Protein AF-G6Y883-F1 (afdb_monomer_lite)

Radius of gyration: 18.24 Å; chains: 1; bounding box: 50×23×46 Å

Organism: NCBI:txid1082933

Sequence (77 aa):
MISREGLIARQEDANVRLHEDTQSVPEHPDEVRATDNDKCVNLSEEIIADNLRMIAKLRGVIARVEDDDQAALRRRQ

pLDDT: mean 79.9, std 6.8, range [61.31, 89.06]

Structure (mmCIF, N/CA/C/O backbone):
data_AF-G6Y883-F1
#
_entry.id   AF-G6Y883-F1
#
loop_
_atom_site.group_PDB
_atom_site.id
_atom_site.type_symbol
_atom_site.label_atom_id
_atom_site.label_alt_id
_atom_site.label_comp_id
_atom_site.label_asym_id
_atom_site.label_entity_id
_atom_site.label_seq_id
_atom_site.pdbx_PDB_ins_code
_atom_site.Cartn_x
_atom_site.Cartn_y
_atom_site.Cartn_z
_atom_site.occupancy
_atom_site.B_iso_or_equiv
_atom_site.auth_seq_id
_atom_site.auth_comp_id
_atom_site.auth_asym_id
_atom_site.auth_atom_id
_atom_site.pdbx_PDB_model_num
ATOM 1 N N . MET A 1 1 ? 6.306 16.289 -15.949 1.00 70.19 1 MET A N 1
ATOM 2 C CA . MET A 1 1 ? 6.120 14.841 -16.179 1.00 70.19 1 MET A CA 1
ATOM 3 C C . MET A 1 1 ? 6.987 14.123 -15.156 1.00 70.19 1 MET A C 1
ATOM 5 O O . MET A 1 1 ? 8.159 14.460 -15.071 1.00 70.19 1 MET A O 1
ATOM 9 N N . ILE A 1 2 ? 6.419 13.270 -14.304 1.00 78.50 2 ILE A N 1
ATOM 10 C CA . ILE A 1 2 ? 7.199 12.497 -13.321 1.00 78.50 2 ILE A CA 1
ATOM 11 C C . ILE A 1 2 ? 7.861 11.334 -14.067 1.00 78.50 2 ILE A C 1
ATOM 13 O O . ILE A 1 2 ? 7.208 10.722 -14.912 1.00 78.50 2 ILE A O 1
ATOM 17 N N 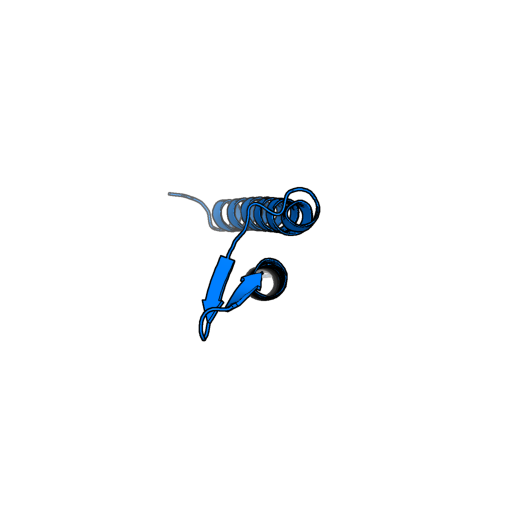. SER A 1 3 ? 9.147 11.072 -13.809 1.00 88.25 3 SER A N 1
ATOM 18 C CA . SER A 1 3 ? 9.816 9.902 -14.383 1.00 88.25 3 SER A CA 1
ATOM 19 C C . SER A 1 3 ? 9.289 8.626 -13.733 1.00 88.25 3 SER A C 1
ATOM 21 O O . SER A 1 3 ? 8.754 8.651 -12.624 1.00 88.25 3 SER A O 1
ATOM 23 N N . ARG A 1 4 ? 9.442 7.495 -14.416 1.00 81.12 4 ARG A N 1
ATOM 24 C CA . ARG A 1 4 ? 9.013 6.197 -13.893 1.00 81.12 4 ARG A CA 1
ATOM 25 C C . ARG A 1 4 ? 9.714 5.864 -12.571 1.00 81.12 4 ARG A C 1
ATOM 27 O O . ARG A 1 4 ? 9.056 5.435 -11.632 1.00 81.12 4 ARG A O 1
ATOM 34 N N . GLU A 1 5 ? 11.007 6.155 -12.469 1.00 83.00 5 GLU A N 1
ATOM 35 C CA . GLU A 1 5 ? 11.813 5.997 -11.251 1.00 83.00 5 GLU A CA 1
ATOM 36 C C . GLU A 1 5 ? 11.294 6.908 -10.132 1.00 83.00 5 GLU A C 1
ATOM 38 O O . GLU A 1 5 ? 11.171 6.491 -8.984 1.00 83.00 5 GLU A O 1
ATOM 43 N N . GLY A 1 6 ? 10.902 8.141 -10.475 1.00 83.62 6 GLY A N 1
ATOM 44 C CA . GLY A 1 6 ? 10.281 9.066 -9.531 1.00 83.62 6 GLY A CA 1
ATOM 45 C C . GLY A 1 6 ? 8.906 8.603 -9.040 1.00 83.62 6 GLY A C 1
ATOM 46 O O . GLY A 1 6 ? 8.507 8.959 -7.933 1.00 83.62 6 GLY A O 1
ATOM 47 N N . LEU A 1 7 ? 8.178 7.812 -9.834 1.00 83.81 7 LEU A N 1
ATOM 48 C CA . LEU A 1 7 ? 6.917 7.197 -9.419 1.00 83.81 7 LEU A CA 1
ATOM 49 C C . LEU A 1 7 ? 7.157 5.998 -8.489 1.00 83.81 7 LEU A C 1
ATOM 51 O O . LEU A 1 7 ? 6.462 5.885 -7.483 1.00 83.81 7 LEU A O 1
ATOM 55 N N . ILE A 1 8 ? 8.156 5.160 -8.787 1.00 85.75 8 ILE A N 1
ATOM 56 C CA . ILE A 1 8 ? 8.561 4.030 -7.934 1.00 85.75 8 ILE A CA 1
ATOM 57 C C . ILE A 1 8 ? 8.997 4.535 -6.561 1.00 85.75 8 ILE A C 1
ATOM 59 O O . ILE A 1 8 ? 8.387 4.155 -5.567 1.00 85.75 8 ILE A O 1
ATOM 63 N N . ALA A 1 9 ? 9.942 5.476 -6.507 1.00 83.88 9 ALA A N 1
ATOM 64 C CA . ALA A 1 9 ? 10.454 6.006 -5.244 1.00 83.88 9 ALA A CA 1
ATOM 65 C C . ALA A 1 9 ? 9.345 6.629 -4.373 1.00 83.88 9 ALA A C 1
ATOM 67 O O . ALA A 1 9 ? 9.318 6.454 -3.157 1.00 83.88 9 ALA A O 1
ATOM 68 N N . ARG A 1 10 ? 8.378 7.325 -4.991 1.00 84.00 10 ARG A N 1
ATOM 69 C CA . ARG A 1 10 ? 7.206 7.852 -4.270 1.00 84.00 10 ARG A CA 1
ATOM 70 C C . ARG A 1 10 ? 6.300 6.749 -3.735 1.00 84.00 10 ARG A C 1
ATOM 72 O O . ARG A 1 10 ? 5.762 6.894 -2.642 1.00 84.00 10 ARG A O 1
ATOM 79 N N . GLN A 1 11 ? 6.097 5.682 -4.502 1.00 83.44 11 GLN A N 1
ATOM 80 C CA . GLN A 1 11 ? 5.269 4.561 -4.070 1.00 83.44 11 GLN A CA 1
ATOM 81 C C . GLN A 1 11 ? 5.945 3.759 -2.951 1.00 83.44 11 GLN A C 1
ATOM 83 O O . GLN A 1 11 ? 5.259 3.270 -2.056 1.00 83.44 11 GLN A O 1
ATOM 88 N N . GLU A 1 12 ? 7.272 3.640 -2.971 1.00 85.31 12 GLU A N 1
ATOM 89 C CA . GLU A 1 12 ? 8.045 3.031 -1.888 1.00 85.31 12 GLU A CA 1
ATOM 90 C C . GLU A 1 12 ? 7.941 3.839 -0.594 1.00 85.31 12 GLU A C 1
ATOM 92 O O . GLU A 1 12 ? 7.602 3.263 0.438 1.00 85.31 12 GLU A O 1
ATOM 97 N N . ASP A 1 13 ? 8.127 5.162 -0.659 1.00 86.50 13 ASP A N 1
ATOM 98 C CA . ASP A 1 13 ? 7.963 6.055 0.497 1.00 86.50 13 ASP A CA 1
ATOM 99 C C . ASP A 1 13 ? 6.538 5.969 1.071 1.00 86.50 13 ASP A C 1
ATOM 101 O O . ASP A 1 13 ? 6.349 5.806 2.276 1.00 86.50 13 ASP A O 1
ATOM 105 N N . ALA A 1 14 ? 5.519 5.972 0.204 1.00 79.69 14 ALA A N 1
ATOM 106 C CA . ALA A 1 14 ? 4.130 5.794 0.621 1.00 79.69 14 ALA A CA 1
ATOM 107 C C . ALA A 1 14 ? 3.881 4.424 1.280 1.00 79.69 14 ALA A C 1
ATOM 109 O O . ALA A 1 14 ? 3.161 4.348 2.272 1.00 79.69 14 ALA A O 1
ATOM 110 N N . ASN A 1 15 ? 4.489 3.347 0.767 1.00 81.31 15 ASN A N 1
ATOM 111 C CA . ASN A 1 15 ? 4.378 2.010 1.357 1.00 81.31 15 ASN A CA 1
ATOM 112 C C . ASN A 1 15 ? 5.054 1.920 2.732 1.00 81.31 15 ASN A C 1
ATOM 114 O O . ASN A 1 15 ? 4.570 1.176 3.582 1.00 81.31 15 ASN A O 1
ATOM 118 N N . VAL A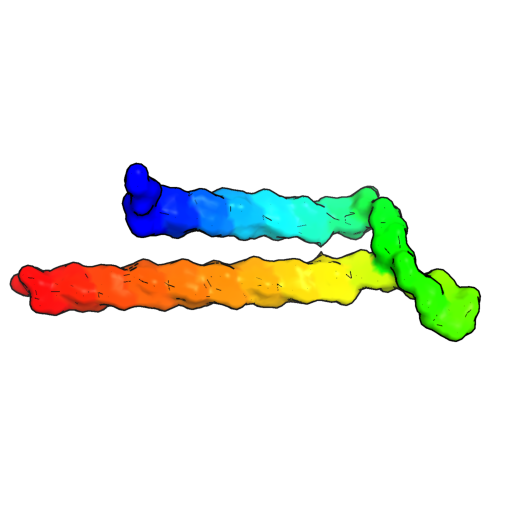 1 16 ? 6.175 2.620 2.943 1.00 85.19 16 VAL A N 1
ATOM 119 C CA . VAL A 1 16 ? 6.844 2.695 4.253 1.00 85.19 16 VAL A CA 1
ATOM 120 C C . VAL A 1 16 ? 5.943 3.410 5.251 1.00 85.19 16 VAL A C 1
ATOM 122 O O . VAL A 1 16 ? 5.613 2.818 6.275 1.00 85.19 16 VAL A O 1
ATOM 125 N N . ARG A 1 17 ? 5.444 4.603 4.907 1.00 81.12 17 ARG A N 1
ATOM 126 C CA . ARG A 1 17 ? 4.541 5.362 5.786 1.00 81.12 17 ARG A CA 1
ATOM 127 C C . ARG A 1 17 ? 3.283 4.576 6.139 1.00 81.12 17 ARG A C 1
ATOM 129 O O . ARG A 1 17 ? 2.962 4.443 7.308 1.00 81.12 17 ARG A O 1
ATOM 136 N N . LEU A 1 18 ? 2.621 3.966 5.148 1.00 80.06 18 LEU A N 1
ATOM 137 C CA . LEU A 1 18 ? 1.442 3.131 5.409 1.00 80.06 18 LEU A CA 1
ATOM 138 C C . LEU A 1 18 ? 1.752 1.951 6.337 1.00 80.06 18 LEU A C 1
ATOM 140 O O . LEU A 1 18 ? 0.883 1.527 7.097 1.00 80.06 18 LEU A O 1
ATOM 144 N N . HIS A 1 19 ? 2.954 1.380 6.245 1.00 80.94 19 HIS A N 1
ATOM 145 C CA . HIS A 1 19 ? 3.362 0.281 7.110 1.00 80.94 19 HIS A CA 1
ATOM 146 C C . HIS A 1 19 ? 3.557 0.747 8.552 1.00 80.94 19 HIS A C 1
ATOM 148 O O . HIS A 1 19 ? 3.042 0.098 9.459 1.00 80.94 19 HIS A O 1
ATOM 154 N N . GLU A 1 20 ? 4.251 1.867 8.746 1.00 82.12 20 GLU A N 1
ATOM 155 C CA . GLU A 1 20 ? 4.478 2.488 10.055 1.00 82.12 20 GLU A CA 1
ATOM 156 C C . GLU A 1 20 ? 3.152 2.907 10.701 1.00 82.12 20 GLU A C 1
ATOM 158 O O . GLU A 1 20 ? 2.865 2.504 11.828 1.00 82.12 20 GLU A O 1
ATOM 163 N N . ASP A 1 21 ? 2.288 3.596 9.949 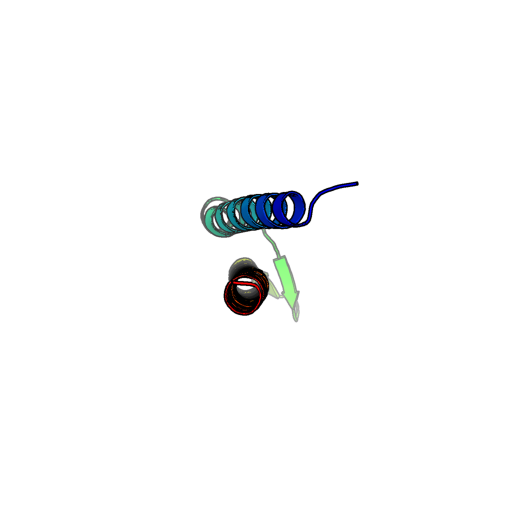1.00 77.31 21 ASP A N 1
ATOM 164 C CA . ASP A 1 21 ? 0.949 3.983 10.396 1.00 77.31 21 ASP A CA 1
ATOM 165 C C . ASP A 1 21 ? 0.152 2.746 10.836 1.00 77.31 21 ASP A C 1
ATOM 167 O O . ASP A 1 21 ? -0.380 2.705 11.944 1.00 77.31 21 ASP A O 1
ATOM 171 N N . THR A 1 22 ? 0.147 1.686 10.018 1.00 79.44 22 THR A N 1
ATOM 172 C CA . THR A 1 22 ? -0.531 0.416 10.329 1.00 79.44 22 THR A CA 1
ATOM 173 C C . THR A 1 22 ? 0.031 -0.263 11.586 1.00 79.44 22 THR A C 1
ATOM 175 O O . THR A 1 22 ? -0.734 -0.831 12.364 1.00 79.44 22 THR A O 1
ATOM 178 N N . GLN A 1 23 ? 1.348 -0.216 11.806 1.00 78.75 23 GLN A N 1
ATOM 179 C CA . GLN A 1 23 ? 1.991 -0.799 12.989 1.00 78.75 23 GLN A CA 1
ATOM 180 C C . GLN A 1 23 ? 1.747 0.000 14.272 1.00 78.75 23 GLN A C 1
ATOM 182 O O . GLN A 1 23 ? 1.837 -0.585 15.347 1.00 78.75 23 GLN A O 1
ATOM 187 N N . SER A 1 24 ? 1.413 1.290 14.170 1.00 74.56 24 SER A N 1
ATOM 188 C CA . SER A 1 24 ? 1.094 2.141 15.324 1.00 74.56 24 SER A CA 1
ATOM 189 C C . SER A 1 24 ? -0.358 2.017 15.815 1.00 74.56 24 SER A C 1
ATOM 191 O O . SER A 1 24 ? -0.651 2.343 16.964 1.00 74.56 24 SER A O 1
ATOM 193 N N . VAL A 1 25 ? -1.276 1.484 14.994 1.00 74.38 25 VAL A N 1
ATOM 194 C CA . VAL A 1 25 ? -2.701 1.298 15.356 1.00 74.38 25 VAL A CA 1
ATOM 195 C C . VAL A 1 25 ? -2.916 0.464 16.635 1.00 74.38 25 VAL A C 1
ATOM 197 O O . VAL A 1 25 ? -3.801 0.807 17.416 1.00 74.38 25 VAL A O 1
ATOM 200 N N . PRO A 1 26 ? -2.151 -0.608 16.919 1.00 72.56 26 PRO A N 1
ATOM 201 C CA . PRO A 1 26 ? -2.232 -1.309 18.203 1.00 72.56 26 PRO A CA 1
ATOM 202 C C . PRO A 1 26 ? -1.841 -0.450 19.417 1.00 72.56 26 PRO A C 1
ATOM 204 O O . PRO A 1 26 ? -2.335 -0.702 20.514 1.00 72.56 26 PRO A O 1
ATOM 207 N N . GLU A 1 27 ? -0.956 0.538 19.242 1.00 71.19 27 GLU A N 1
ATOM 208 C CA . GLU A 1 27 ? -0.475 1.430 20.311 1.00 71.19 27 GLU A CA 1
ATOM 209 C C . GLU A 1 27 ? -1.460 2.575 20.583 1.00 71.19 27 GLU A C 1
ATOM 211 O O . GLU A 1 27 ? -1.633 3.006 21.726 1.00 71.19 27 GLU A O 1
ATOM 216 N N . HIS A 1 28 ? -2.164 3.013 19.539 1.00 67.56 28 HIS A N 1
ATOM 217 C CA . HIS A 1 28 ? -3.229 4.006 19.595 1.00 67.56 28 HIS A CA 1
ATOM 218 C C . HIS A 1 28 ? -4.475 3.465 18.887 1.00 67.56 28 HIS A C 1
ATOM 220 O O . HIS A 1 28 ? -4.749 3.852 17.748 1.00 67.56 28 HIS A O 1
ATOM 226 N N . PRO A 1 29 ? -5.229 2.547 19.525 1.00 62.06 29 PRO A N 1
ATOM 227 C CA . PRO A 1 29 ? -6.432 1.985 18.939 1.00 62.06 29 PRO A CA 1
ATOM 228 C C . PRO A 1 29 ? -7.540 3.037 18.999 1.00 62.06 29 PRO A C 1
ATOM 230 O O . PRO A 1 29 ? -8.449 2.947 19.825 1.00 62.06 29 PRO A O 1
ATOM 233 N N . ASP A 1 30 ? -7.466 4.038 18.122 1.00 61.31 30 ASP A N 1
ATOM 234 C CA . ASP A 1 30 ? -8.569 4.939 17.811 1.00 61.31 30 ASP A CA 1
ATOM 235 C C . ASP A 1 30 ? -9.638 4.118 17.079 1.00 61.31 30 ASP A C 1
ATOM 237 O O . ASP A 1 30 ? -9.745 4.082 15.859 1.00 61.31 30 ASP A O 1
ATOM 241 N N . GLU A 1 31 ? -10.341 3.335 17.892 1.00 62.59 31 GLU A N 1
ATOM 242 C CA . GLU A 1 31 ? -11.657 2.740 17.744 1.00 62.59 31 GLU A CA 1
ATOM 243 C C . GLU A 1 31 ? -12.217 2.684 16.315 1.00 62.59 31 GLU A C 1
ATOM 245 O O . GLU A 1 31 ? -13.265 3.266 16.026 1.00 62.59 31 GLU A O 1
ATOM 250 N N . VAL A 1 32 ? -11.600 1.889 15.431 1.00 65.31 32 VAL A N 1
ATOM 251 C CA . VAL A 1 32 ? -12.297 1.450 14.218 1.00 65.31 32 VAL A CA 1
ATOM 252 C C . VAL A 1 32 ? -13.314 0.396 14.632 1.00 65.31 32 VAL A C 1
ATOM 254 O O . VAL A 1 32 ? -13.054 -0.807 14.658 1.00 65.31 32 VAL A O 1
ATOM 257 N N . ARG A 1 33 ? -14.468 0.889 15.073 1.00 65.94 33 ARG A N 1
ATOM 258 C CA . ARG A 1 33 ? -15.567 0.096 15.606 1.00 65.94 33 ARG A CA 1
ATOM 259 C C . ARG A 1 33 ? -16.643 -0.060 14.550 1.00 65.94 33 ARG A C 1
ATOM 261 O O . ARG A 1 33 ? -17.078 0.919 13.948 1.00 65.94 33 ARG A O 1
ATOM 268 N N . ALA A 1 34 ? -17.106 -1.288 14.377 1.00 66.81 34 ALA A N 1
ATOM 269 C CA . ALA A 1 34 ? -18.352 -1.565 13.684 1.00 66.81 34 ALA A CA 1
ATOM 270 C C . ALA A 1 34 ? -19.382 -2.117 14.665 1.00 66.81 34 ALA A C 1
ATOM 272 O O . ALA A 1 34 ? -19.041 -2.718 15.687 1.00 66.81 34 ALA A O 1
ATOM 273 N N . THR A 1 35 ? -20.650 -1.912 14.331 1.00 71.81 35 THR A N 1
ATOM 274 C CA . THR A 1 35 ? -21.770 -2.524 15.039 1.00 71.81 35 THR A CA 1
ATOM 275 C C . THR A 1 35 ? -22.244 -3.726 14.235 1.00 71.81 35 THR A C 1
ATOM 277 O O . THR A 1 35 ? -22.698 -3.564 13.104 1.00 71.81 35 THR A O 1
ATOM 280 N N . ASP A 1 36 ? -22.155 -4.919 14.818 1.00 75.44 36 ASP A N 1
ATOM 281 C CA . ASP A 1 36 ? -22.750 -6.142 14.274 1.00 75.44 36 ASP A CA 1
ATOM 282 C C . ASP A 1 36 ? -23.658 -6.768 15.336 1.00 75.44 36 ASP A C 1
ATOM 284 O O . ASP A 1 36 ? -23.205 -7.094 16.433 1.00 75.44 36 ASP A O 1
ATOM 288 N N . ASN A 1 37 ? -24.954 -6.900 15.035 1.00 78.50 37 ASN A N 1
ATOM 289 C CA . ASN A 1 37 ? -25.970 -7.446 15.946 1.00 78.50 37 ASN A CA 1
ATOM 290 C C . ASN A 1 37 ? -25.902 -6.860 17.375 1.00 78.50 37 ASN A C 1
ATOM 292 O O . ASN A 1 37 ? -25.796 -7.599 18.356 1.00 78.50 37 ASN A O 1
ATOM 296 N N . ASP A 1 38 ? -25.909 -5.526 17.481 1.00 77.94 38 ASP A N 1
ATOM 297 C CA . ASP A 1 38 ? -25.797 -4.753 18.734 1.00 77.94 38 ASP A CA 1
ATOM 298 C C . ASP A 1 38 ? -24.501 -4.977 19.539 1.00 77.94 38 ASP A C 1
ATOM 300 O O . ASP A 1 38 ? -24.376 -4.520 20.678 1.00 77.94 38 ASP A O 1
ATOM 304 N N . LYS A 1 39 ? -23.496 -5.637 18.951 1.00 73.88 39 LYS A N 1
ATOM 305 C CA . LYS A 1 39 ? -22.158 -5.771 19.530 1.00 73.88 39 LYS A CA 1
ATOM 306 C C . LYS A 1 39 ? -21.189 -4.814 18.857 1.00 73.88 39 LYS A C 1
ATOM 308 O O . LYS A 1 39 ? -21.143 -4.697 17.636 1.00 73.88 39 LYS A O 1
ATOM 313 N N . CYS A 1 40 ? -20.386 -4.157 19.685 1.00 71.44 40 CYS A N 1
ATOM 314 C CA . CYS A 1 40 ? -19.241 -3.382 19.238 1.00 71.44 40 CYS A CA 1
ATOM 315 C C . CYS A 1 40 ? -18.093 -4.342 18.902 1.00 71.44 40 CYS A C 1
ATOM 317 O O . CYS A 1 40 ? -17.614 -5.059 19.784 1.00 71.44 40 CYS A O 1
ATOM 319 N N . VAL A 1 41 ? -17.672 -4.366 17.638 1.00 75.00 41 VAL A N 1
ATOM 320 C CA . VAL A 1 41 ? -16.537 -5.163 17.160 1.00 75.00 41 VAL A CA 1
ATOM 321 C C . VAL A 1 41 ? -15.377 -4.224 16.861 1.00 75.00 41 VAL A C 1
ATOM 323 O O . VAL A 1 41 ? -15.539 -3.235 16.147 1.00 75.00 41 VAL A O 1
ATOM 326 N N . ASN A 1 42 ? -14.205 -4.531 17.416 1.00 74.69 42 ASN A N 1
ATOM 327 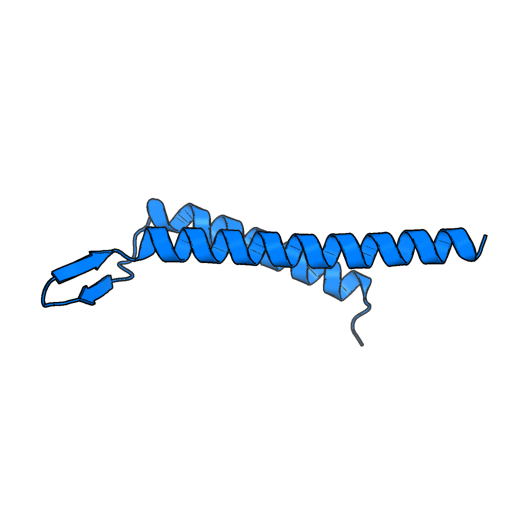C CA . ASN A 1 42 ? -12.965 -3.850 17.073 1.00 74.69 42 ASN A CA 1
ATOM 328 C C . ASN A 1 42 ? -12.429 -4.427 15.755 1.00 74.69 42 ASN A C 1
ATOM 330 O O . ASN A 1 42 ? -12.033 -5.589 15.715 1.00 74.69 42 ASN A O 1
ATOM 334 N N . LEU A 1 43 ? -12.424 -3.621 14.693 1.00 74.62 43 LEU A N 1
ATOM 335 C CA . LEU A 1 43 ? -11.952 -4.018 13.365 1.00 74.62 43 LEU A CA 1
ATOM 336 C C . LEU A 1 43 ? -10.471 -3.703 13.131 1.00 74.62 43 LEU A C 1
ATOM 338 O O . LEU A 1 43 ? -9.965 -3.957 12.037 1.00 74.62 43 LEU A O 1
ATOM 342 N N . SER A 1 44 ? -9.761 -3.156 14.124 1.00 76.94 44 SER A N 1
ATOM 343 C CA . SER A 1 44 ? -8.365 -2.749 13.954 1.00 76.94 44 SER A CA 1
ATOM 344 C C . SER A 1 44 ? -7.488 -3.901 13.466 1.00 76.94 44 SER A C 1
ATOM 346 O O . SER A 1 44 ? -6.697 -3.704 12.553 1.00 76.94 44 SER A O 1
ATOM 348 N N . GLU A 1 45 ? -7.663 -5.119 13.986 1.00 76.38 45 GLU A N 1
ATOM 349 C CA . GLU A 1 45 ? -6.871 -6.281 13.554 1.00 76.38 45 GLU A CA 1
ATOM 350 C C . GLU A 1 45 ? -7.127 -6.671 12.089 1.00 76.38 45 GLU A C 1
ATOM 352 O O . GLU A 1 45 ? -6.180 -6.933 11.344 1.00 76.38 45 GLU A O 1
ATOM 357 N N . GLU A 1 46 ? -8.388 -6.672 11.647 1.00 79.38 46 GLU A N 1
ATOM 358 C CA . GLU A 1 46 ? -8.747 -7.009 10.264 1.00 79.38 46 GLU A CA 1
ATOM 359 C C . GLU A 1 46 ? -8.235 -5.959 9.275 1.00 79.38 46 GLU A C 1
ATOM 361 O O . GLU A 1 46 ? -7.696 -6.306 8.221 1.00 79.38 46 GLU A O 1
ATOM 366 N N . ILE A 1 47 ? -8.349 -4.680 9.633 1.00 79.94 47 ILE A N 1
ATOM 367 C CA . ILE A 1 47 ? -7.880 -3.560 8.813 1.00 79.94 47 ILE A CA 1
ATOM 368 C C . ILE A 1 47 ? -6.355 -3.546 8.741 1.00 79.94 47 ILE A C 1
ATOM 370 O O . ILE A 1 47 ? -5.799 -3.378 7.656 1.00 79.94 47 ILE A O 1
ATOM 374 N N . ILE A 1 48 ? -5.668 -3.791 9.861 1.00 82.19 48 ILE A N 1
ATOM 375 C CA . ILE A 1 48 ? -4.211 -3.957 9.888 1.00 82.19 48 ILE A CA 1
ATOM 376 C C . ILE A 1 48 ? -3.801 -5.091 8.946 1.00 82.19 48 ILE A C 1
ATOM 378 O O . ILE A 1 48 ? -2.932 -4.906 8.090 1.00 82.19 48 ILE A O 1
ATOM 382 N N . ALA A 1 49 ? -4.443 -6.256 9.055 1.00 83.00 49 ALA A N 1
ATOM 383 C CA . ALA A 1 49 ? -4.137 -7.396 8.202 1.00 83.00 49 ALA A CA 1
ATOM 384 C C . ALA A 1 49 ? -4.377 -7.083 6.716 1.00 83.00 49 ALA A C 1
ATOM 386 O O . ALA A 1 49 ? -3.561 -7.458 5.867 1.00 83.00 49 ALA A O 1
ATOM 387 N N . ASP A 1 50 ? -5.460 -6.381 6.379 1.00 82.94 50 ASP A N 1
ATOM 388 C CA . ASP A 1 50 ? -5.754 -6.015 4.996 1.00 82.94 50 ASP A CA 1
ATOM 389 C C . ASP A 1 50 ? -4.766 -4.990 4.429 1.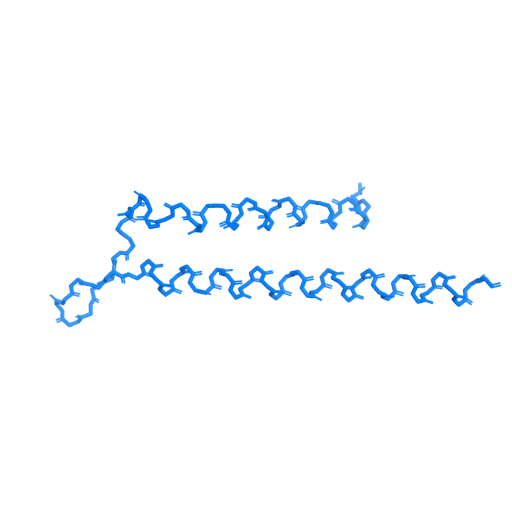00 82.94 50 ASP A C 1
ATOM 391 O O . ASP A 1 50 ? -4.226 -5.197 3.337 1.00 82.94 50 ASP A O 1
ATOM 395 N N . ASN A 1 51 ? -4.419 -3.966 5.210 1.00 82.38 51 ASN A N 1
ATOM 396 C CA . ASN A 1 51 ? -3.404 -2.979 4.849 1.00 82.38 51 ASN A CA 1
ATOM 397 C C . ASN A 1 51 ? -2.046 -3.640 4.595 1.00 82.38 51 ASN A C 1
ATOM 399 O O . ASN A 1 51 ? -1.412 -3.386 3.568 1.00 82.38 51 ASN A O 1
ATOM 403 N N . LEU A 1 52 ? -1.618 -4.559 5.467 1.00 85.25 52 LEU A N 1
ATOM 404 C CA . LEU A 1 52 ? -0.378 -5.314 5.276 1.00 85.25 52 LEU A CA 1
ATOM 405 C C . LEU A 1 52 ? -0.413 -6.162 3.994 1.00 85.25 52 LEU A C 1
ATOM 407 O O . LEU A 1 52 ? 0.571 -6.192 3.246 1.00 85.25 52 LEU A O 1
ATOM 411 N N . ARG A 1 53 ? -1.548 -6.807 3.685 1.00 86.19 53 ARG A N 1
ATOM 412 C CA . ARG A 1 53 ? -1.727 -7.546 2.421 1.00 86.19 53 ARG A CA 1
ATOM 413 C C . ARG A 1 53 ? -1.663 -6.623 1.205 1.00 86.19 53 ARG A C 1
ATOM 415 O O . ARG A 1 53 ? -1.062 -6.997 0.194 1.00 86.19 53 ARG A O 1
ATOM 422 N N . MET A 1 54 ? -2.262 -5.437 1.278 1.00 84.81 54 MET A N 1
ATOM 423 C CA . MET A 1 54 ? -2.223 -4.447 0.203 1.00 84.81 54 MET A CA 1
ATOM 424 C C . MET A 1 54 ? -0.794 -3.943 -0.042 1.00 84.81 54 MET A C 1
ATOM 426 O O . MET A 1 54 ? -0.337 -3.964 -1.186 1.00 84.81 54 MET A O 1
ATOM 430 N N . ILE A 1 55 ? -0.054 -3.596 1.016 1.00 85.19 55 ILE A N 1
ATOM 431 C CA . ILE A 1 55 ? 1.358 -3.182 0.935 1.00 85.19 55 ILE A CA 1
ATOM 432 C C . ILE A 1 55 ? 2.204 -4.277 0.276 1.00 85.19 55 ILE A C 1
ATOM 434 O O . ILE A 1 55 ? 2.981 -3.997 -0.640 1.00 85.19 55 ILE A O 1
ATOM 438 N N . ALA A 1 56 ? 2.033 -5.538 0.683 1.00 86.94 56 ALA A N 1
ATOM 439 C CA . ALA A 1 56 ? 2.763 -6.659 0.092 1.00 86.94 56 ALA A CA 1
ATOM 440 C C . ALA A 1 56 ? 2.479 -6.812 -1.414 1.00 86.94 56 ALA A C 1
ATOM 442 O O . ALA A 1 56 ? 3.404 -7.014 -2.205 1.00 86.94 56 ALA A O 1
ATOM 443 N N . LYS A 1 57 ? 1.215 -6.659 -1.834 1.00 88.44 57 LYS A N 1
ATOM 444 C CA . LYS A 1 57 ? 0.842 -6.681 -3.258 1.00 88.44 57 LYS A CA 1
ATOM 445 C C . LYS A 1 57 ? 1.493 -5.541 -4.037 1.00 88.44 57 LYS A C 1
ATOM 447 O O . LYS A 1 57 ? 2.020 -5.789 -5.121 1.00 88.44 57 LYS A O 1
ATOM 452 N N . LEU A 1 58 ? 1.480 -4.322 -3.496 1.00 85.62 58 LEU A N 1
ATOM 453 C CA . LEU A 1 58 ? 2.084 -3.150 -4.136 1.00 85.62 58 LEU A CA 1
ATOM 454 C C . LEU A 1 58 ? 3.599 -3.318 -4.297 1.00 85.62 58 LEU A C 1
ATOM 456 O O . LEU A 1 58 ? 4.118 -3.106 -5.392 1.00 85.62 58 LEU A O 1
ATOM 460 N N . ARG A 1 59 ? 4.292 -3.800 -3.259 1.00 85.62 59 ARG A N 1
ATOM 461 C CA . ARG A 1 59 ? 5.724 -4.138 -3.335 1.00 85.62 59 ARG A CA 1
ATOM 462 C C . ARG A 1 59 ? 6.011 -5.183 -4.417 1.00 85.62 59 ARG A C 1
ATOM 464 O O . ARG A 1 59 ? 6.938 -5.015 -5.200 1.00 85.62 59 ARG A O 1
ATOM 471 N N . GLY A 1 60 ? 5.180 -6.221 -4.526 1.00 89.06 60 GLY A N 1
ATOM 472 C CA . GLY A 1 60 ? 5.320 -7.231 -5.580 1.00 89.06 60 GLY A CA 1
ATOM 473 C C . GLY A 1 60 ? 5.083 -6.697 -6.999 1.00 89.06 60 GLY A C 1
ATOM 474 O O . GLY A 1 60 ? 5.662 -7.207 -7.955 1.00 89.06 60 GLY A O 1
ATOM 475 N N . VAL A 1 61 ? 4.237 -5.676 -7.173 1.00 87.31 61 VAL A N 1
ATOM 476 C CA . VAL A 1 61 ? 4.078 -4.995 -8.470 1.00 87.31 61 VAL A CA 1
ATOM 477 C C . VAL A 1 61 ? 5.339 -4.213 -8.825 1.00 87.31 61 VAL A C 1
ATOM 479 O O . VAL A 1 61 ? 5.814 -4.365 -9.946 1.00 87.31 61 VAL A O 1
ATOM 482 N N . ILE A 1 62 ? 5.898 -3.446 -7.883 1.00 87.50 62 ILE A N 1
ATOM 483 C CA . ILE A 1 62 ? 7.139 -2.684 -8.094 1.00 87.50 62 ILE A CA 1
ATOM 484 C C . ILE A 1 62 ? 8.287 -3.619 -8.479 1.00 87.50 62 ILE A C 1
ATOM 486 O O . ILE A 1 62 ? 8.900 -3.413 -9.519 1.00 87.50 62 ILE A O 1
ATOM 490 N N . ALA A 1 63 ? 8.497 -4.702 -7.726 1.00 85.44 63 ALA A N 1
ATOM 491 C CA . ALA A 1 63 ? 9.581 -5.644 -8.000 1.00 85.44 63 ALA A CA 1
ATOM 492 C C . ALA A 1 63 ? 9.515 -6.228 -9.425 1.00 85.44 63 ALA A C 1
ATOM 494 O O . ALA A 1 63 ? 10.515 -6.260 -10.133 1.00 85.44 63 ALA A O 1
ATOM 495 N N . ARG A 1 64 ? 8.321 -6.619 -9.896 1.00 89.06 64 ARG A N 1
ATOM 496 C CA . ARG A 1 64 ? 8.138 -7.108 -11.279 1.00 89.06 64 ARG A CA 1
ATOM 497 C C . ARG A 1 64 ? 8.460 -6.044 -12.326 1.00 89.06 64 ARG A C 1
ATOM 499 O O . ARG A 1 64 ? 9.059 -6.339 -13.351 1.00 89.06 64 ARG A O 1
ATOM 506 N N . VAL A 1 65 ? 8.042 -4.813 -12.058 1.00 84.75 65 VAL A N 1
ATOM 507 C CA . VAL A 1 65 ? 8.271 -3.649 -12.916 1.00 84.75 65 VAL A CA 1
ATOM 508 C C . VAL A 1 65 ? 9.772 -3.332 -13.004 1.00 84.75 65 VAL A C 1
ATOM 510 O O . VAL A 1 65 ? 10.259 -2.978 -14.076 1.00 84.75 65 VAL A O 1
ATOM 513 N N . GLU A 1 66 ? 10.527 -3.493 -11.922 1.00 85.19 66 GLU A N 1
ATOM 514 C CA . GLU A 1 66 ? 11.987 -3.349 -11.923 1.00 85.19 66 GLU A CA 1
ATOM 515 C C . GLU A 1 66 ? 12.698 -4.527 -12.608 1.00 85.19 66 GLU A C 1
ATOM 517 O O . GLU A 1 66 ? 13.632 -4.314 -13.384 1.00 85.19 66 GLU A O 1
ATOM 522 N N . ASP A 1 67 ? 12.235 -5.761 -12.396 1.00 87.75 67 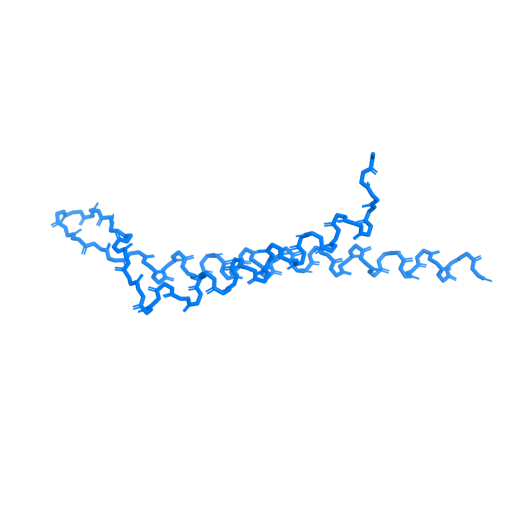ASP A N 1
ATOM 523 C CA . ASP A 1 67 ? 12.776 -6.958 -13.052 1.00 87.75 67 ASP A CA 1
ATOM 524 C C . ASP A 1 67 ? 12.627 -6.901 -14.578 1.00 87.75 67 ASP A C 1
ATOM 526 O O . ASP A 1 67 ? 13.568 -7.227 -15.313 1.00 87.75 67 ASP A O 1
ATOM 530 N N . ASP A 1 68 ? 11.471 -6.446 -15.066 1.00 85.38 68 ASP A N 1
ATOM 531 C CA . ASP A 1 68 ? 11.211 -6.258 -16.494 1.00 85.38 68 ASP A CA 1
ATOM 532 C C . ASP A 1 68 ? 12.164 -5.224 -17.111 1.00 85.38 68 ASP A C 1
ATOM 534 O O . ASP A 1 68 ? 12.669 -5.432 -18.222 1.00 85.38 68 ASP A O 1
ATOM 538 N N . ASP A 1 69 ? 12.479 -4.146 -16.387 1.00 81.75 69 ASP A N 1
ATOM 539 C CA . ASP A 1 69 ? 13.453 -3.145 -16.833 1.00 81.75 69 ASP A CA 1
ATOM 540 C C . ASP A 1 69 ? 14.864 -3.720 -16.896 1.00 81.75 69 ASP A C 1
ATOM 542 O O . ASP A 1 69 ? 15.570 -3.527 -17.888 1.00 81.75 69 ASP A O 1
ATOM 546 N N . GLN A 1 70 ? 15.276 -4.461 -15.865 1.00 81.75 70 GLN A N 1
ATOM 547 C CA . GLN A 1 70 ? 16.581 -5.119 -15.838 1.00 81.75 70 GLN A CA 1
ATOM 548 C C . GLN A 1 70 ? 16.704 -6.142 -16.972 1.00 81.75 70 GLN A C 1
ATOM 550 O O . GLN A 1 70 ? 17.737 -6.226 -17.641 1.00 81.75 70 GLN A O 1
ATOM 555 N N . ALA A 1 71 ? 15.644 -6.903 -17.245 1.00 83.56 71 ALA A N 1
ATOM 556 C CA . ALA A 1 71 ? 15.591 -7.819 -18.377 1.00 83.56 71 ALA A CA 1
ATOM 557 C C . ALA A 1 71 ? 15.652 -7.078 -19.724 1.00 83.56 71 ALA A C 1
ATOM 559 O O . ALA A 1 71 ? 16.365 -7.511 -20.631 1.00 83.56 71 ALA A O 1
ATOM 560 N N . ALA A 1 72 ? 14.942 -5.956 -19.873 1.00 82.19 72 ALA A N 1
ATOM 561 C CA . ALA A 1 72 ? 14.981 -5.135 -21.081 1.00 82.19 72 ALA A CA 1
ATOM 562 C C . ALA A 1 72 ? 16.360 -4.497 -21.311 1.00 82.19 72 ALA A C 1
ATOM 564 O O . ALA A 1 72 ? 16.825 -4.460 -22.451 1.00 82.19 72 ALA A O 1
ATOM 565 N N . LEU A 1 73 ? 17.029 -4.045 -20.248 1.00 84.75 73 LEU A N 1
ATOM 566 C CA . LEU A 1 73 ? 18.378 -3.487 -20.310 1.00 84.75 73 LEU A CA 1
ATOM 567 C C . LEU A 1 73 ? 19.392 -4.541 -20.772 1.00 84.75 73 LEU A C 1
ATOM 569 O O . LEU A 1 73 ? 20.165 -4.272 -21.686 1.00 84.75 73 LEU A O 1
ATOM 573 N N . ARG A 1 74 ? 19.330 -5.761 -20.217 1.00 85.62 74 ARG A N 1
ATOM 574 C CA . ARG A 1 74 ? 20.194 -6.886 -20.625 1.00 85.62 74 ARG A CA 1
ATOM 575 C C . ARG A 1 74 ? 20.008 -7.298 -22.086 1.00 85.62 74 ARG A C 1
ATOM 577 O O . ARG A 1 74 ? 20.966 -7.724 -22.706 1.00 85.62 74 ARG A O 1
ATOM 584 N N . ARG A 1 75 ? 18.798 -7.176 -22.648 1.00 86.06 75 ARG A N 1
ATOM 585 C CA . ARG A 1 75 ? 18.529 -7.487 -24.070 1.00 86.06 75 ARG A CA 1
ATOM 586 C C . ARG A 1 75 ? 19.077 -6.439 -25.046 1.00 86.06 75 ARG A C 1
ATOM 588 O O . ARG A 1 75 ? 19.092 -6.696 -26.245 1.00 86.06 75 ARG A O 1
ATOM 595 N N . ARG A 1 76 ? 19.426 -5.243 -24.562 1.00 81.00 76 ARG A N 1
ATOM 596 C CA . ARG A 1 76 ? 19.938 -4.125 -25.375 1.00 81.00 76 ARG A CA 1
ATOM 597 C C . ARG A 1 76 ? 21.468 -4.022 -25.366 1.00 81.00 76 ARG A C 1
ATOM 599 O O . ARG A 1 76 ? 21.993 -3.174 -26.084 1.00 81.00 76 ARG A O 1
ATOM 606 N N . GLN A 1 77 ? 22.140 -4.823 -24.541 1.00 72.12 77 GLN A N 1
ATOM 607 C CA . GLN A 1 77 ? 23.598 -4.963 -24.470 1.00 72.12 77 GLN A CA 1
ATOM 608 C C . GLN A 1 77 ? 24.043 -6.146 -25.328 1.00 72.12 77 GLN A C 1
ATOM 610 O O . GLN A 1 77 ? 25.149 -6.049 -25.899 1.00 72.12 77 GLN A O 1
#

Foldseek 3Di:
DQDPVSVLVVLVVVLVVLLVVLVCCVVPVPQPWDADPNDTDRCSVVVSVVSVVVSVVSVVVSVVVVVVVVVVVVVVD

Secondary structure (DSSP, 8-state):
---HHHHHHHHHHHHHHHHHHHHHTTTS----EEEETTEEEE-HHHHHHHHHHHHHHHHHHHHHHHHHHHHHHHTT-